Protein AF-A0A822DKT0-F1 (afdb_monomer_lite)

Foldseek 3Di:
DAKDWDWDQDPVGWIWGKIFRDDADAAQDKDFDAGQQIWIWTPGDPVPDHTDIGGDPNRSTSQWIHHNQFDTAGDVRPDGGHDD

Structure (mmCIF, N/CA/C/O backbone):
data_AF-A0A822DKT0-F1
#
_entry.id   AF-A0A822DKT0-F1
#
loop_
_atom_site.group_PDB
_atom_site.id
_atom_site.type_symbol
_atom_site.label_atom_id
_atom_site.label_alt_id
_atom_site.label_comp_id
_atom_site.label_asym_id
_atom_site.label_entity_id
_atom_site.label_seq_id
_atom_site.pdbx_PDB_ins_code
_atom_site.Cartn_x
_atom_site.Cartn_y
_atom_site.Cartn_z
_atom_site.occupancy
_atom_site.B_iso_or_equiv
_atom_site.auth_seq_id
_atom_site.auth_comp_id
_atom_site.auth_asym_id
_atom_site.auth_atom_id
_atom_site.pdbx_PDB_model_num
ATOM 1 N N . LYS A 1 1 ? -1.211 -12.875 -12.560 1.00 62.84 1 LYS A N 1
ATOM 2 C CA . LYS A 1 1 ? -1.399 -11.903 -11.450 1.00 62.84 1 LYS A CA 1
ATOM 3 C C . LYS A 1 1 ? -1.627 -10.529 -12.080 1.00 62.84 1 LYS A C 1
ATOM 5 O O . LYS A 1 1 ? -1.145 -10.361 -13.194 1.00 62.84 1 LYS A O 1
ATOM 10 N N . GLY A 1 2 ? -2.423 -9.664 -11.447 1.00 81.38 2 GLY A N 1
ATOM 11 C CA . GLY A 1 2 ? -2.888 -8.367 -11.967 1.00 81.38 2 GLY A CA 1
ATOM 12 C C . GLY A 1 2 ? -2.829 -7.280 -10.883 1.00 81.38 2 GLY A C 1
ATOM 13 O O . GLY A 1 2 ? -2.184 -7.512 -9.852 1.00 81.38 2 GLY A O 1
ATOM 14 N N . PRO A 1 3 ? -3.537 -6.151 -11.070 1.00 91.38 3 PRO A N 1
ATOM 15 C CA . PRO A 1 3 ? -3.665 -5.122 -10.047 1.00 91.38 3 PRO A CA 1
ATOM 16 C C . PRO A 1 3 ? -4.122 -5.707 -8.709 1.00 91.38 3 PRO A C 1
ATOM 18 O O . PRO A 1 3 ? -4.983 -6.588 -8.661 1.00 91.38 3 PRO A O 1
ATOM 21 N N . THR A 1 4 ? -3.532 -5.224 -7.622 1.00 90.19 4 THR A N 1
ATOM 22 C CA . THR A 1 4 ? -3.790 -5.696 -6.262 1.00 90.19 4 THR A CA 1
ATOM 23 C C . THR A 1 4 ? -4.341 -4.550 -5.426 1.00 90.19 4 THR A C 1
ATOM 25 O O . THR A 1 4 ? -3.718 -3.494 -5.329 1.00 90.19 4 THR A O 1
ATOM 28 N N . LEU A 1 5 ? -5.501 -4.768 -4.806 1.00 94.50 5 LEU A N 1
ATOM 29 C CA . LEU A 1 5 ? -6.052 -3.908 -3.762 1.00 94.50 5 LEU A CA 1
ATOM 30 C C . LEU A 1 5 ? -5.915 -4.632 -2.422 1.00 94.50 5 LEU A C 1
ATOM 32 O O . LEU A 1 5 ? -6.534 -5.674 -2.215 1.00 94.50 5 LEU A O 1
ATOM 36 N N . THR A 1 6 ? -5.123 -4.070 -1.518 1.00 94.12 6 THR A N 1
ATOM 37 C CA . THR A 1 6 ? -4.964 -4.573 -0.155 1.00 94.12 6 THR A CA 1
ATOM 38 C C . THR A 1 6 ? -5.821 -3.732 0.777 1.00 94.12 6 THR A C 1
ATOM 40 O O . THR A 1 6 ? -5.622 -2.522 0.866 1.00 94.12 6 THR A O 1
ATOM 43 N N . VAL A 1 7 ? -6.744 -4.375 1.493 1.00 96.88 7 VAL A N 1
ATOM 44 C CA . VAL A 1 7 ? -7.541 -3.759 2.561 1.00 96.88 7 VAL A CA 1
ATOM 45 C C . VAL A 1 7 ? -7.133 -4.394 3.883 1.00 96.88 7 VAL A C 1
ATOM 47 O O . VAL A 1 7 ? -7.127 -5.616 4.013 1.00 96.88 7 VAL A O 1
ATOM 50 N N . ILE A 1 8 ? -6.783 -3.560 4.853 1.00 96.25 8 ILE A N 1
ATOM 51 C CA . ILE A 1 8 ? -6.336 -3.953 6.185 1.00 96.25 8 ILE A CA 1
ATOM 52 C C . ILE A 1 8 ? -7.362 -3.450 7.187 1.00 96.25 8 ILE A C 1
ATOM 54 O O . ILE A 1 8 ? -7.722 -2.271 7.178 1.00 96.25 8 ILE A O 1
ATOM 58 N N . GLN A 1 9 ? -7.793 -4.350 8.068 1.00 96.56 9 GLN A N 1
ATOM 59 C CA . GLN A 1 9 ? -8.543 -4.010 9.267 1.00 96.56 9 GLN A CA 1
ATOM 60 C C . GLN A 1 9 ? -7.630 -4.156 10.483 1.00 96.56 9 GLN A C 1
ATOM 62 O O . GLN A 1 9 ? -7.110 -5.242 10.738 1.00 96.56 9 GLN A O 1
ATOM 67 N N . SER A 1 10 ? -7.411 -3.071 11.228 1.00 94.56 10 SER A N 1
ATOM 68 C CA . SER A 1 10 ? -6.677 -3.151 12.495 1.00 94.56 10 SER A CA 1
ATOM 69 C C . SER A 1 10 ? -7.530 -3.791 13.592 1.00 94.56 10 SER A C 1
ATOM 71 O O . SER A 1 10 ? -8.759 -3.799 13.524 1.00 94.56 10 SER A O 1
ATOM 73 N N . SER A 1 11 ? -6.886 -4.237 14.674 1.00 95.56 11 SER A N 1
ATOM 74 C CA . SER A 1 11 ? -7.571 -4.698 15.895 1.00 95.56 11 SER A CA 1
ATOM 75 C C . SER A 1 11 ? -8.458 -3.625 16.539 1.00 95.56 11 SER A C 1
ATOM 77 O O . SER A 1 11 ? -9.423 -3.942 17.224 1.00 95.56 11 SER A O 1
ATOM 79 N N . SER A 1 12 ? -8.155 -2.352 16.291 1.00 95.75 12 SER A N 1
ATOM 80 C CA . SER A 1 12 ? -8.951 -1.192 16.701 1.00 95.75 12 SER A CA 1
ATOM 81 C C . SER A 1 12 ? -10.077 -0.822 15.723 1.00 95.75 12 SER A C 1
ATOM 83 O O . SER A 1 12 ? -10.745 0.187 15.926 1.00 95.75 12 SER A O 1
ATOM 85 N N . GLY A 1 13 ? -10.304 -1.615 14.670 1.00 96.44 13 GLY A N 1
ATOM 86 C CA . GLY A 1 13 ? -11.397 -1.413 13.714 1.00 96.44 13 GLY A CA 1
ATOM 87 C C . GLY A 1 13 ? -11.137 -0.357 12.635 1.00 96.44 13 GLY A C 1
ATOM 88 O O . GLY A 1 13 ? -12.058 -0.003 11.901 1.00 96.44 13 GLY A O 1
ATOM 89 N N . HIS A 1 14 ? -9.906 0.143 12.499 1.00 97.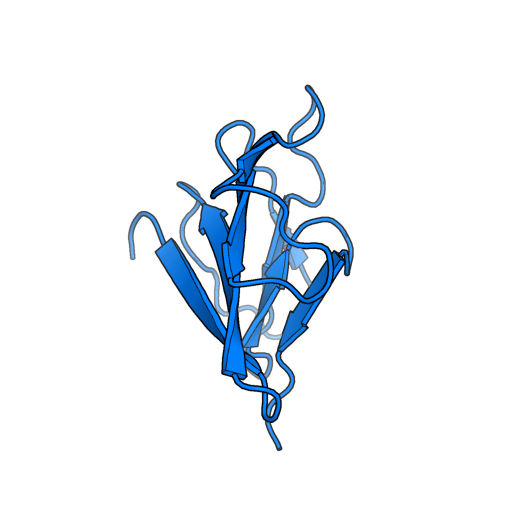31 14 HIS A N 1
ATOM 90 C CA . HIS A 1 14 ? -9.542 1.062 11.421 1.00 97.31 14 HIS A CA 1
ATOM 91 C C . HIS A 1 14 ? -9.403 0.312 10.097 1.00 97.31 14 HIS A C 1
ATOM 93 O O . HIS A 1 14 ? -8.887 -0.804 10.068 1.00 97.31 14 HIS A O 1
ATOM 99 N N . LEU A 1 15 ? -9.826 0.952 9.006 1.00 97.88 15 LEU A N 1
ATOM 100 C CA . LEU A 1 15 ? -9.766 0.416 7.649 1.00 97.88 15 LEU A CA 1
ATOM 101 C C . LEU A 1 15 ? -8.881 1.304 6.786 1.00 97.88 15 LEU A C 1
ATOM 103 O O . LEU A 1 15 ? -9.153 2.495 6.613 1.00 97.88 15 LEU A O 1
ATOM 107 N N . PHE A 1 16 ? -7.828 0.719 6.238 1.00 97.69 16 PHE A N 1
ATOM 108 C CA . PHE A 1 16 ? -6.848 1.396 5.394 1.00 97.69 16 PHE A CA 1
ATOM 109 C C . PHE A 1 16 ? -6.138 0.375 4.509 1.00 97.69 16 PHE A C 1
ATOM 111 O O . PHE A 1 16 ? -6.392 -0.824 4.603 1.00 97.69 16 PHE A O 1
ATOM 118 N N . GLY A 1 17 ? -5.259 0.831 3.629 1.00 97.12 17 GLY A N 1
ATOM 119 C CA . GLY A 1 17 ? -4.489 -0.084 2.809 1.00 97.12 17 GLY A CA 1
ATOM 120 C C . GLY A 1 17 ? -3.806 0.596 1.644 1.00 97.12 17 GLY A C 1
ATOM 121 O O . GLY A 1 17 ? -3.532 1.797 1.671 1.00 97.12 17 GLY A O 1
ATOM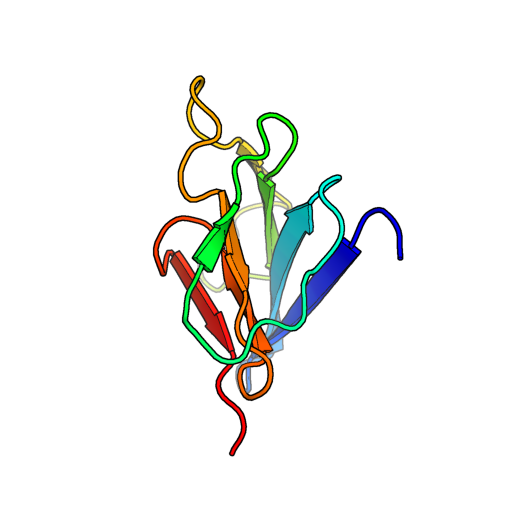 122 N N . GLY A 1 18 ? -3.526 -0.201 0.622 1.00 96.38 18 GLY A N 1
ATOM 123 C CA . GLY A 1 18 ? -2.799 0.238 -0.554 1.00 96.38 18 GLY A CA 1
ATOM 124 C C . GLY A 1 18 ? -3.278 -0.463 -1.810 1.00 96.38 18 GLY A C 1
ATOM 125 O O . GLY A 1 18 ? -3.848 -1.555 -1.772 1.00 96.38 18 GLY A O 1
ATOM 126 N N . PHE A 1 19 ? -3.044 0.189 -2.935 1.00 96.06 19 PHE A N 1
ATOM 127 C CA . PHE A 1 19 ? -3.321 -0.335 -4.258 1.00 96.06 19 PHE A CA 1
ATOM 128 C C . PHE A 1 19 ? -2.058 -0.291 -5.110 1.00 96.06 19 PHE A C 1
ATOM 130 O O . PHE A 1 19 ? -1.235 0.611 -4.963 1.00 96.06 19 PHE A O 1
ATOM 137 N N . SER A 1 20 ? -1.929 -1.263 -6.007 1.00 94.06 20 SER A N 1
ATOM 138 C CA . SER A 1 20 ? -0.873 -1.325 -7.010 1.00 94.06 20 SER A CA 1
ATOM 139 C C . SER A 1 20 ? -1.412 -1.904 -8.313 1.00 94.06 20 SER A C 1
ATOM 141 O O . SER A 1 20 ? -2.142 -2.895 -8.293 1.00 94.06 20 SER A O 1
ATOM 143 N N . LEU A 1 21 ? -1.034 -1.312 -9.447 1.00 93.50 21 LEU A N 1
ATOM 144 C CA . LEU A 1 21 ? -1.195 -1.918 -10.772 1.00 93.50 21 LEU A CA 1
ATOM 145 C C . LEU A 1 21 ? -0.150 -3.005 -11.017 1.00 93.50 21 LEU A C 1
ATOM 147 O O . LEU A 1 21 ? -0.401 -3.940 -11.780 1.00 93.50 21 LEU A O 1
ATOM 151 N N . THR A 1 22 ? 1.022 -2.870 -10.401 1.00 89.38 22 THR A N 1
ATOM 152 C CA . THR A 1 22 ? 2.133 -3.791 -10.595 1.00 89.38 22 THR A CA 1
ATOM 153 C C . THR A 1 22 ? 1.813 -5.177 -10.044 1.00 89.38 22 THR A C 1
AT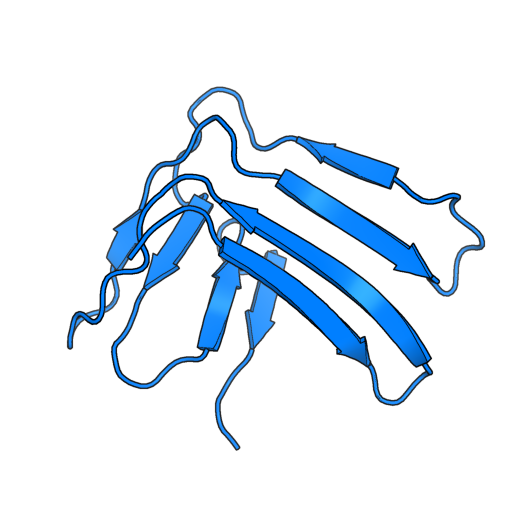OM 155 O O . THR A 1 22 ? 1.336 -5.366 -8.926 1.00 89.38 22 THR A O 1
ATOM 158 N N . ASN A 1 23 ? 2.138 -6.188 -10.846 1.00 84.56 23 ASN A N 1
ATOM 159 C CA . ASN A 1 23 ? 1.958 -7.578 -10.465 1.00 84.56 23 ASN A CA 1
ATOM 160 C C . ASN A 1 23 ? 2.851 -7.945 -9.284 1.00 84.56 23 ASN A C 1
ATOM 162 O O . ASN A 1 23 ? 4.076 -7.836 -9.370 1.00 84.56 23 ASN A O 1
ATOM 166 N N . TRP A 1 24 ? 2.236 -8.490 -8.236 1.00 80.06 24 TRP A N 1
ATOM 167 C CA . TRP A 1 24 ? 2.967 -9.060 -7.114 1.00 80.06 24 TRP A CA 1
ATOM 168 C C . TRP A 1 24 ? 3.922 -10.160 -7.579 1.00 80.06 24 TRP A C 1
ATOM 170 O O . TRP A 1 24 ? 3.498 -11.136 -8.217 1.00 80.06 24 TRP A O 1
ATOM 180 N N . LYS A 1 25 ? 5.197 -10.039 -7.208 1.00 81.88 25 LYS A N 1
ATOM 181 C CA . LYS A 1 25 ? 6.218 -11.046 -7.496 1.00 81.88 25 LYS A CA 1
ATOM 182 C C . LYS A 1 25 ? 6.591 -11.797 -6.222 1.00 81.88 25 LYS A C 1
ATOM 184 O O . LYS A 1 25 ? 6.807 -11.207 -5.174 1.00 81.88 25 LYS A O 1
ATOM 189 N N . SER A 1 26 ? 6.656 -13.119 -6.307 1.00 80.56 26 SER A N 1
ATOM 190 C CA . SER A 1 26 ? 7.057 -13.976 -5.188 1.00 80.56 26 SER A CA 1
ATOM 191 C C . SER A 1 26 ? 8.540 -14.308 -5.345 1.00 80.56 26 SER A C 1
ATOM 193 O O . SER A 1 26 ? 8.878 -15.361 -5.870 1.00 80.56 26 SER A O 1
ATOM 195 N N . HIS A 1 27 ? 9.411 -13.365 -4.981 1.00 80.25 27 HIS A N 1
ATOM 196 C CA . HIS A 1 27 ? 10.863 -13.561 -4.990 1.00 80.25 27 HIS A CA 1
ATOM 197 C C . HIS A 1 27 ? 11.353 -14.040 -3.622 1.00 80.25 27 HIS A C 1
ATOM 199 O O . HIS A 1 27 ? 10.856 -13.573 -2.600 1.00 80.25 27 HIS A O 1
ATOM 205 N N . ASP A 1 28 ? 12.349 -14.925 -3.588 1.00 84.81 28 ASP A N 1
ATOM 206 C CA . ASP A 1 28 ? 12.966 -15.360 -2.324 1.00 84.81 28 ASP A CA 1
ATOM 207 C C . ASP A 1 28 ? 13.698 -14.201 -1.632 1.00 84.81 28 ASP A C 1
ATOM 209 O O . ASP A 1 28 ? 13.609 -14.010 -0.416 1.00 84.81 28 ASP A O 1
ATOM 213 N N . ASN A 1 29 ? 14.366 -13.372 -2.439 1.00 87.94 29 ASN A N 1
ATOM 214 C CA . ASN A 1 29 ? 15.007 -12.145 -1.993 1.00 87.94 29 ASN A CA 1
ATOM 215 C C . ASN A 1 29 ? 14.023 -10.977 -1.985 1.00 87.94 29 ASN A C 1
ATOM 217 O O . ASN A 1 29 ? 13.121 -10.891 -2.818 1.00 87.94 29 ASN A O 1
ATOM 221 N N . TRP A 1 30 ? 14.251 -10.045 -1.062 1.00 88.31 30 TRP A N 1
ATOM 222 C CA . TRP A 1 30 ? 13.488 -8.808 -0.998 1.00 88.31 30 TRP A CA 1
ATOM 223 C C . TRP A 1 30 ? 13.686 -7.976 -2.267 1.00 88.31 30 TRP A C 1
ATOM 225 O O . TRP A 1 30 ? 14.822 -7.684 -2.649 1.00 88.31 30 TRP A O 1
ATOM 235 N N . GLN A 1 31 ? 12.587 -7.547 -2.887 1.00 91.56 31 GLN A N 1
ATOM 236 C CA . GLN A 1 31 ? 12.628 -6.637 -4.025 1.00 91.56 31 GLN A CA 1
ATOM 237 C C . GLN A 1 31 ? 11.604 -5.515 -3.880 1.00 91.56 31 GLN A C 1
ATOM 239 O O . GLN A 1 31 ? 10.428 -5.755 -3.618 1.00 91.56 31 GLN A O 1
ATOM 244 N N . TRP A 1 32 ? 12.056 -4.291 -4.142 1.00 92.81 32 TRP A N 1
ATOM 245 C CA . TRP A 1 32 ? 11.186 -3.143 -4.350 1.00 92.81 32 TRP A CA 1
ATOM 246 C C . TRP A 1 32 ? 10.770 -3.047 -5.814 1.00 92.81 32 TRP A C 1
ATOM 248 O O . TRP A 1 32 ? 11.609 -3.087 -6.717 1.00 92.81 32 TRP A O 1
ATOM 258 N N . LEU A 1 33 ? 9.471 -2.904 -6.046 1.00 92.88 33 LEU A N 1
ATOM 259 C CA . LEU A 1 33 ? 8.890 -2.678 -7.357 1.00 92.88 33 LEU A CA 1
ATOM 260 C C . LEU A 1 33 ? 8.466 -1.218 -7.494 1.00 92.88 33 LEU A C 1
ATOM 262 O O . LEU A 1 33 ? 7.962 -0.604 -6.550 1.00 92.88 33 LEU A O 1
ATOM 266 N N . THR A 1 34 ? 8.670 -0.685 -8.694 1.00 94.56 34 THR A N 1
ATOM 267 C CA . THR A 1 34 ? 8.193 0.639 -9.081 1.00 94.56 34 THR A CA 1
ATOM 268 C C . THR A 1 34 ? 6.749 0.537 -9.558 1.00 94.56 34 THR A C 1
ATOM 270 O O . THR A 1 34 ? 6.416 -0.341 -10.356 1.00 94.56 34 THR A O 1
ATOM 273 N N . ASP A 1 35 ? 5.904 1.448 -9.094 1.00 95.06 35 ASP A N 1
ATOM 274 C CA . ASP A 1 35 ? 4.534 1.610 -9.567 1.00 95.06 35 ASP A CA 1
ATOM 275 C C . ASP A 1 35 ? 4.108 3.069 -9.381 1.00 95.06 35 ASP A C 1
ATOM 277 O O . ASP A 1 35 ? 3.942 3.539 -8.259 1.00 95.06 35 ASP A O 1
ATOM 281 N N . LYS A 1 36 ? 3.965 3.803 -10.486 1.00 95.69 36 LYS A N 1
ATOM 282 C CA . LYS A 1 36 ? 3.568 5.220 -10.472 1.00 95.69 36 LYS A CA 1
ATOM 283 C C . LYS A 1 36 ? 2.076 5.425 -10.198 1.00 95.69 36 LYS A C 1
ATOM 285 O O . LYS A 1 36 ? 1.661 6.545 -9.930 1.00 95.69 36 LYS A O 1
ATOM 290 N N . ASP A 1 37 ? 1.284 4.363 -10.327 1.00 95.50 37 ASP A N 1
ATOM 291 C CA . ASP A 1 37 ? -0.163 4.377 -10.132 1.00 95.50 37 ASP A CA 1
ATOM 292 C C . ASP A 1 37 ? -0.542 3.801 -8.756 1.00 95.50 37 ASP A C 1
ATOM 294 O O . ASP A 1 37 ? -1.723 3.743 -8.402 1.00 95.50 37 ASP A O 1
ATOM 298 N N . ALA A 1 38 ? 0.457 3.388 -7.966 1.00 96.00 38 ALA A N 1
ATOM 299 C CA . ALA A 1 38 ? 0.257 2.973 -6.592 1.00 96.00 38 ALA A CA 1
ATOM 300 C C . ALA A 1 38 ? -0.200 4.144 -5.719 1.00 96.00 38 ALA A C 1
ATOM 302 O O . ALA A 1 38 ? 0.225 5.291 -5.868 1.00 96.00 38 ALA A O 1
ATOM 303 N N . PHE A 1 39 ? -1.054 3.831 -4.755 1.00 97.19 39 PHE A N 1
ATOM 304 C CA . PHE A 1 39 ? -1.500 4.791 -3.757 1.00 97.19 39 PHE A CA 1
ATOM 305 C C . PHE A 1 39 ? -1.841 4.081 -2.456 1.00 97.19 39 PHE A C 1
ATOM 307 O O . PHE A 1 39 ? -2.248 2.916 -2.452 1.00 97.19 39 PHE A O 1
ATOM 314 N N . LEU A 1 40 ? -1.725 4.812 -1.353 1.00 97.56 40 LEU A N 1
ATOM 315 C CA . LEU A 1 40 ? -2.298 4.412 -0.076 1.00 97.56 40 LEU A CA 1
ATOM 316 C C . LEU A 1 40 ? -3.681 5.025 0.084 1.00 97.56 40 LEU A C 1
ATOM 318 O O . LEU A 1 40 ? -4.032 6.011 -0.568 1.00 97.56 40 LEU A O 1
ATOM 322 N N . PHE A 1 41 ? -4.482 4.452 0.966 1.00 97.88 41 PHE A N 1
ATOM 323 C CA . PHE A 1 41 ? -5.763 5.033 1.323 1.00 97.88 41 PHE A CA 1
ATOM 324 C C . PHE A 1 41 ? -6.123 4.747 2.776 1.00 97.88 41 PHE A C 1
ATOM 326 O O . PHE A 1 41 ? -5.702 3.752 3.365 1.00 97.88 41 PHE A O 1
ATOM 333 N N . THR A 1 42 ? -6.968 5.608 3.331 1.00 98.19 42 THR A N 1
ATOM 334 C CA . THR A 1 42 ? -7.712 5.341 4.563 1.00 98.19 42 THR A CA 1
ATOM 335 C C . THR A 1 42 ? -9.208 5.421 4.284 1.00 98.19 42 THR A C 1
ATOM 337 O O . THR A 1 42 ? -9.630 6.205 3.436 1.00 98.19 42 THR A O 1
ATOM 340 N N . LEU A 1 43 ? -9.999 4.603 4.978 1.00 98.00 43 LEU A N 1
ATOM 341 C CA . LEU A 1 43 ? -11.465 4.608 4.955 1.00 98.00 43 LEU A CA 1
ATOM 342 C C . LEU A 1 43 ? -12.031 4.917 6.347 1.00 98.00 43 LEU A C 1
ATOM 344 O O . LEU A 1 43 ? -12.951 5.718 6.471 1.00 98.00 43 LEU A O 1
ATOM 348 N N . ILE A 1 44 ? -11.464 4.295 7.387 1.00 97.50 44 ILE A N 1
ATOM 349 C CA . ILE A 1 44 ? -11.805 4.520 8.797 1.00 97.50 44 ILE A CA 1
ATOM 350 C C . ILE A 1 44 ? -10.494 4.705 9.562 1.00 97.50 44 ILE A C 1
ATOM 352 O O . ILE A 1 44 ? -9.639 3.824 9.532 1.00 97.50 44 ILE A O 1
ATOM 356 N N . ASN A 1 45 ? -10.329 5.835 10.248 1.00 95.50 45 ASN A N 1
ATOM 357 C CA . ASN A 1 45 ? -9.119 6.193 10.999 1.00 95.50 45 ASN A CA 1
ATOM 358 C C . ASN A 1 45 ? -9.477 6.942 12.296 1.00 95.50 45 ASN A C 1
ATOM 360 O O . ASN A 1 45 ? -10.566 7.519 12.387 1.00 95.50 45 ASN A O 1
ATOM 364 N N . PRO A 1 46 ? -8.564 6.989 13.284 1.00 95.12 46 PRO A N 1
ATOM 365 C CA . PRO A 1 46 ? -8.856 7.579 14.593 1.00 95.12 46 PRO A CA 1
ATOM 366 C C . PRO A 1 46 ? -8.973 9.110 14.565 1.00 95.12 46 PRO A C 1
ATOM 368 O O . PRO A 1 46 ? -9.421 9.716 15.535 1.00 95.12 46 PRO A O 1
ATOM 371 N N . HIS A 1 47 ? -8.590 9.749 13.460 1.00 95.12 47 HIS A N 1
ATOM 372 C CA . HIS A 1 47 ? -8.524 11.203 13.331 1.00 95.12 47 HIS A CA 1
ATOM 373 C C . HIS A 1 47 ? -9.741 11.804 12.618 1.00 95.12 47 HIS A C 1
ATOM 375 O O . HIS A 1 47 ? -9.731 12.992 12.306 1.00 95.12 47 HIS A O 1
ATOM 381 N N . LYS A 1 48 ? -10.792 11.005 12.365 1.00 91.50 48 LYS A N 1
ATOM 382 C CA . LYS A 1 48 ? -12.003 11.424 11.632 1.00 91.50 48 LYS A CA 1
ATOM 383 C C . LYS A 1 48 ? -11.692 12.013 10.249 1.00 91.50 48 LYS A C 1
ATOM 385 O O . LYS A 1 48 ? -12.458 12.821 9.728 1.00 91.50 48 LYS A O 1
ATOM 390 N N . ILE A 1 49 ? -10.571 11.610 9.653 1.00 95.75 49 ILE A N 1
ATOM 391 C CA . ILE A 1 49 ? -10.231 11.984 8.283 1.00 95.75 49 ILE A CA 1
ATOM 392 C C . ILE A 1 49 ? -11.210 11.235 7.377 1.00 95.75 49 ILE A C 1
ATOM 394 O O . ILE A 1 49 ? -11.394 10.026 7.532 1.00 95.75 49 ILE A O 1
ATOM 398 N N . LEU A 1 50 ? -11.859 11.944 6.453 1.00 97.56 50 LEU A N 1
ATOM 399 C CA . LEU A 1 50 ? -12.723 11.320 5.449 1.00 97.56 50 LEU A CA 1
ATOM 400 C C . LEU A 1 50 ? -11.929 10.306 4.609 1.00 97.56 50 LEU A C 1
ATOM 402 O O . LEU A 1 50 ? -10.701 10.413 4.543 1.00 97.56 50 LEU A O 1
ATOM 406 N N . PRO A 1 51 ? -12.586 9.346 3.932 1.00 98.31 51 PRO A N 1
ATOM 407 C CA . PRO A 1 51 ? -11.905 8.447 3.014 1.00 98.31 51 PRO A CA 1
ATOM 408 C C . PRO A 1 51 ? -10.980 9.210 2.063 1.00 98.31 51 PRO A C 1
ATOM 410 O O . PRO A 1 51 ? -11.426 10.041 1.273 1.00 98.31 51 PRO A O 1
ATOM 413 N N . THR A 1 52 ? -9.679 8.967 2.195 1.00 98.31 52 THR A N 1
ATOM 414 C CA . THR A 1 52 ? -8.638 9.782 1.563 1.00 98.31 52 THR A CA 1
ATOM 415 C C . THR A 1 52 ? -7.652 8.882 0.854 1.00 98.31 52 THR A C 1
ATOM 417 O O . THR A 1 52 ? -7.244 7.847 1.381 1.00 98.31 52 THR A O 1
ATOM 420 N N . LYS A 1 53 ? -7.270 9.301 -0.352 1.00 98.12 53 LYS A N 1
ATOM 421 C CA . LYS A 1 53 ? -6.248 8.666 -1.175 1.00 98.12 53 LYS A CA 1
ATOM 422 C C . LYS A 1 53 ? -4.948 9.462 -1.073 1.00 98.12 53 LYS A C 1
ATOM 424 O O . LYS A 1 53 ? -4.952 10.669 -1.293 1.00 98.12 53 LYS A O 1
ATOM 429 N N . TYR A 1 54 ? -3.847 8.770 -0.813 1.00 96.62 54 TYR A N 1
ATOM 430 C CA . TYR A 1 54 ? -2.497 9.318 -0.762 1.00 96.62 54 TYR A CA 1
ATOM 431 C C . TYR A 1 54 ? -1.708 8.783 -1.952 1.00 96.62 54 TYR A C 1
ATOM 433 O O . TYR A 1 54 ? -1.376 7.599 -2.012 1.00 96.62 54 TYR A O 1
ATOM 441 N N . GLN A 1 55 ? -1.461 9.653 -2.927 1.00 95.94 55 GLN A N 1
ATOM 442 C CA . GLN A 1 55 ? -0.726 9.288 -4.134 1.00 95.94 55 GLN A CA 1
ATOM 443 C C . GLN A 1 55 ? 0.750 9.049 -3.826 1.00 95.94 55 GLN A C 1
ATOM 445 O O . GLN A 1 55 ? 1.336 9.741 -2.991 1.00 95.94 55 GLN A O 1
ATOM 450 N N . ILE A 1 56 ? 1.355 8.091 -4.526 1.00 94.94 56 ILE A N 1
ATOM 451 C CA . ILE A 1 56 ? 2.798 7.883 -4.457 1.00 94.94 56 ILE A CA 1
ATOM 452 C C . ILE A 1 56 ? 3.565 9.087 -5.021 1.00 94.94 56 ILE A C 1
ATOM 454 O O . ILE A 1 56 ? 3.045 9.893 -5.796 1.00 94.94 56 ILE A O 1
ATOM 458 N N . ASN A 1 57 ? 4.839 9.204 -4.641 1.00 90.81 57 ASN A N 1
ATOM 459 C CA . ASN A 1 57 ? 5.740 10.177 -5.244 1.00 90.81 57 ASN A CA 1
ATOM 460 C C . ASN A 1 57 ? 5.834 9.995 -6.772 1.00 90.81 57 ASN A C 1
ATOM 462 O O . ASN A 1 57 ? 5.676 8.895 -7.297 1.00 90.81 57 ASN A O 1
ATOM 466 N N . ALA A 1 58 ? 6.185 11.072 -7.480 1.00 90.12 58 ALA A N 1
ATOM 467 C CA . ALA A 1 58 ? 6.205 11.107 -8.945 1.00 90.12 58 ALA A CA 1
ATOM 468 C C . ALA A 1 58 ? 7.098 10.039 -9.608 1.00 90.12 58 ALA A C 1
ATOM 470 O O . ALA A 1 58 ? 6.898 9.714 -10.77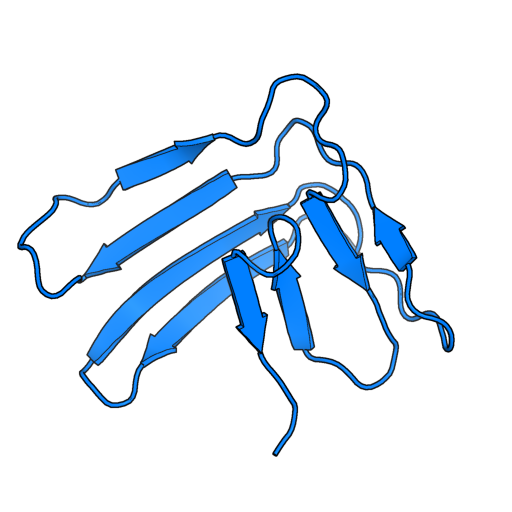6 1.00 90.12 58 ALA A O 1
ATOM 471 N N . LYS A 1 59 ? 8.088 9.493 -8.890 1.00 91.94 59 LYS A N 1
ATOM 472 C CA . LYS A 1 59 ? 8.971 8.447 -9.419 1.00 91.94 59 LYS A CA 1
ATOM 473 C C . LYS A 1 59 ? 8.374 7.045 -9.275 1.00 91.94 59 LYS A C 1
ATOM 475 O O . LYS A 1 59 ? 8.887 6.121 -9.901 1.00 91.94 59 LYS A O 1
ATOM 480 N N . GLY A 1 60 ? 7.354 6.861 -8.433 1.00 93.75 60 GLY A N 1
ATOM 481 C CA . GLY A 1 60 ? 6.748 5.561 -8.136 1.00 93.75 60 GLY A CA 1
ATOM 482 C C . GLY A 1 60 ? 7.724 4.548 -7.531 1.00 93.75 60 GLY A C 1
ATOM 483 O O . GLY A 1 60 ? 7.446 3.354 -7.528 1.00 93.75 60 GLY A O 1
ATOM 484 N N . GLN A 1 61 ? 8.908 4.989 -7.098 1.00 94.44 61 GLN A N 1
ATOM 485 C CA . GLN A 1 61 ? 9.969 4.104 -6.623 1.00 94.44 61 GLN A CA 1
ATOM 486 C C . GLN A 1 61 ? 9.609 3.537 -5.255 1.00 94.44 61 GLN A C 1
ATOM 488 O O . GLN A 1 61 ? 9.038 4.239 -4.422 1.00 94.44 61 GLN A O 1
ATOM 493 N N . ASN A 1 62 ? 10.001 2.283 -5.023 1.00 93.62 62 ASN A N 1
ATOM 494 C CA . ASN A 1 62 ? 9.743 1.566 -3.772 1.00 93.62 62 ASN A CA 1
ATOM 495 C C . ASN A 1 62 ? 8.251 1.516 -3.406 1.00 93.62 62 ASN A C 1
ATOM 497 O O . ASN A 1 62 ? 7.888 1.537 -2.230 1.00 93.62 62 ASN A O 1
ATOM 501 N N . ALA A 1 63 ? 7.394 1.441 -4.429 1.00 94.50 63 ALA A N 1
ATOM 502 C CA . ALA A 1 63 ? 5.950 1.397 -4.271 1.00 94.50 63 ALA A CA 1
ATOM 503 C C . ALA A 1 63 ? 5.507 0.135 -3.541 1.00 94.50 63 ALA A C 1
ATOM 505 O O . ALA A 1 63 ? 4.701 0.228 -2.622 1.00 94.50 63 ALA A O 1
ATOM 506 N N . ILE A 1 64 ? 6.050 -1.019 -3.947 1.00 93.19 64 ILE A N 1
ATOM 507 C CA . ILE A 1 64 ? 5.666 -2.333 -3.427 1.00 93.19 64 ILE A CA 1
ATOM 508 C C . ILE A 1 64 ? 6.897 -3.138 -3.050 1.00 93.19 64 ILE A C 1
ATOM 510 O O . ILE A 1 64 ? 7.800 -3.316 -3.866 1.00 93.19 64 ILE A O 1
ATOM 514 N N . GLY A 1 65 ? 6.922 -3.642 -1.823 1.00 91.44 65 GLY A N 1
ATOM 515 C CA . GLY A 1 65 ? 7.898 -4.617 -1.355 1.00 91.44 65 GLY A CA 1
ATOM 516 C C . GLY A 1 65 ? 7.378 -6.023 -1.605 1.00 91.44 65 GLY A C 1
ATOM 517 O O . GLY A 1 65 ? 6.252 -6.341 -1.241 1.00 91.44 65 GLY A O 1
ATOM 518 N N . CYS A 1 66 ? 8.178 -6.859 -2.252 1.00 88.12 66 CYS A N 1
ATOM 519 C CA . CYS A 1 66 ? 7.817 -8.218 -2.626 1.00 88.12 66 CYS A CA 1
ATOM 520 C C . CYS A 1 66 ? 8.837 -9.205 -2.057 1.00 88.12 66 CYS A C 1
ATOM 522 O O . CYS A 1 66 ? 10.035 -9.094 -2.327 1.00 88.12 66 CYS A O 1
ATOM 524 N N . LYS A 1 67 ? 8.347 -10.191 -1.301 1.00 86.81 67 LYS A N 1
ATOM 525 C CA . LYS A 1 67 ? 9.110 -11.353 -0.833 1.00 86.81 67 LYS A CA 1
ATOM 526 C C . LYS A 1 67 ? 8.169 -12.544 -0.671 1.00 86.81 67 LYS A C 1
ATOM 528 O O . LYS A 1 67 ? 7.015 -12.369 -0.293 1.00 86.81 67 LYS A O 1
ATOM 533 N N . ALA A 1 68 ? 8.643 -13.748 -0.970 1.00 85.38 68 ALA A N 1
ATOM 534 C CA . ALA A 1 68 ? 7.829 -14.960 -1.003 1.00 85.38 68 ALA A CA 1
ATOM 535 C C . ALA A 1 68 ? 7.161 -15.287 0.344 1.00 85.38 68 ALA A C 1
ATOM 537 O O . ALA A 1 68 ? 6.070 -15.848 0.355 1.00 85.38 68 ALA A O 1
ATOM 538 N N . ASN A 1 69 ? 7.789 -14.906 1.459 1.00 85.31 69 ASN A N 1
ATOM 539 C CA . ASN A 1 69 ? 7.322 -15.185 2.816 1.00 85.31 69 ASN A CA 1
ATOM 540 C C . ASN A 1 69 ? 6.874 -13.935 3.592 1.00 85.31 69 ASN A C 1
ATOM 542 O O . ASN A 1 69 ? 6.890 -13.943 4.819 1.00 85.31 69 ASN A O 1
ATOM 546 N N . MET A 1 70 ? 6.518 -12.849 2.903 1.00 85.19 70 MET A N 1
ATOM 547 C CA . MET A 1 70 ? 5.981 -11.644 3.539 1.00 85.19 70 MET A CA 1
ATOM 548 C C . MET A 1 70 ? 4.665 -11.234 2.890 1.00 85.19 70 MET A C 1
ATOM 550 O O . MET A 1 70 ? 4.422 -11.509 1.713 1.00 85.19 70 MET A O 1
ATOM 554 N N . GLY A 1 71 ? 3.808 -10.589 3.679 1.00 85.31 71 GLY A N 1
ATOM 555 C CA . GLY A 1 71 ? 2.579 -10.002 3.176 1.00 85.31 71 GLY A CA 1
ATOM 556 C C . GLY A 1 71 ? 2.829 -8.707 2.394 1.00 85.31 71 GLY A C 1
ATOM 557 O O . GLY A 1 71 ? 3.973 -8.328 2.134 1.00 85.31 71 GLY A O 1
ATOM 558 N N . PRO A 1 72 ? 1.746 -8.010 2.017 1.00 85.75 72 PRO A N 1
ATOM 559 C CA . PRO A 1 72 ? 1.814 -6.730 1.333 1.00 85.75 72 PRO A CA 1
ATOM 560 C C . PRO A 1 72 ? 2.637 -5.672 2.075 1.00 85.75 72 PRO A C 1
ATOM 562 O O . PRO A 1 72 ? 2.353 -5.357 3.234 1.00 85.75 72 PRO A O 1
ATOM 565 N N . THR A 1 73 ? 3.607 -5.078 1.376 1.00 92.75 73 THR A N 1
ATOM 566 C CA . THR A 1 73 ? 4.376 -3.922 1.851 1.00 92.75 73 THR A CA 1
ATOM 567 C C . THR A 1 73 ? 4.295 -2.801 0.829 1.00 92.75 73 THR A C 1
ATOM 569 O O . THR A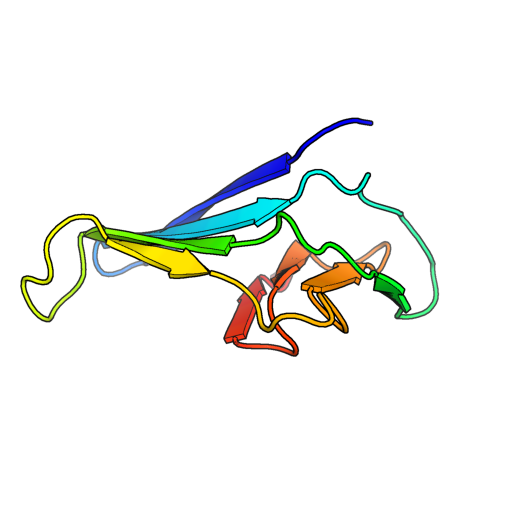 1 73 ? 4.563 -3.030 -0.349 1.00 92.75 73 THR A O 1
ATOM 572 N N . PHE A 1 74 ? 3.956 -1.594 1.272 1.00 94.25 74 PHE A N 1
ATOM 573 C CA . PHE A 1 74 ? 3.802 -0.417 0.422 1.00 94.25 74 PHE A CA 1
ATOM 574 C C . PHE A 1 74 ? 4.692 0.735 0.896 1.00 94.25 74 PHE A C 1
ATOM 576 O O . PHE A 1 74 ? 4.960 0.849 2.092 1.00 94.25 74 PHE A O 1
ATOM 583 N N . GLY A 1 75 ? 5.118 1.585 -0.043 1.00 92.94 75 GLY A N 1
ATOM 584 C CA . GLY A 1 75 ? 5.695 2.904 0.243 1.00 92.94 75 GLY A CA 1
ATOM 585 C C . GLY A 1 75 ? 6.941 2.873 1.126 1.00 92.94 75 GLY A C 1
ATOM 586 O O . GLY A 1 75 ? 7.018 3.613 2.091 1.00 92.94 75 GLY A O 1
ATOM 587 N N . LEU A 1 76 ? 7.909 1.992 0.851 1.00 92.88 76 LEU A N 1
ATOM 588 C CA . LEU A 1 76 ? 9.122 1.866 1.677 1.00 92.88 76 LEU A CA 1
ATOM 589 C C . LEU A 1 76 ? 8.821 1.720 3.189 1.00 92.88 76 LEU A C 1
ATOM 591 O O . LEU A 1 76 ? 9.410 2.412 4.014 1.00 92.88 76 LEU A O 1
ATOM 595 N N . TRP A 1 77 ? 7.930 0.784 3.535 1.00 92.44 77 TRP A N 1
ATOM 596 C CA . TRP A 1 77 ? 7.502 0.463 4.908 1.00 92.44 77 TRP A CA 1
ATOM 597 C C . TRP A 1 77 ? 6.433 1.375 5.524 1.00 92.44 77 TRP A C 1
ATOM 599 O O . TRP A 1 77 ? 6.120 1.189 6.698 1.00 92.44 77 TRP A O 1
ATOM 609 N N . ASP A 1 78 ? 5.800 2.264 4.753 1.00 94.56 78 ASP A N 1
ATOM 610 C CA . ASP A 1 78 ? 4.605 3.003 5.200 1.00 94.56 78 ASP A CA 1
ATOM 611 C C . ASP A 1 78 ? 3.498 2.055 5.698 1.00 94.56 78 ASP A C 1
ATOM 613 O O . ASP A 1 78 ? 2.834 2.304 6.705 1.00 94.56 78 ASP A O 1
ATOM 617 N N . ILE A 1 79 ? 3.311 0.935 4.992 1.00 93.81 79 ILE A N 1
ATOM 618 C CA . ILE A 1 79 ? 2.450 -0.175 5.408 1.00 93.81 79 ILE A CA 1
ATOM 619 C C . ILE A 1 79 ? 3.225 -1.469 5.210 1.00 93.81 79 ILE A C 1
ATOM 621 O O . ILE A 1 79 ? 3.721 -1.727 4.115 1.00 93.81 79 ILE A O 1
ATOM 625 N N . CYS A 1 80 ? 3.283 -2.316 6.236 1.00 92.25 80 CYS A N 1
ATOM 626 C CA . CYS A 1 80 ? 3.839 -3.660 6.132 1.00 92.25 80 CYS A CA 1
ATOM 627 C C . CYS A 1 80 ? 3.006 -4.650 6.941 1.00 92.25 80 CYS A C 1
ATOM 629 O O . CYS A 1 80 ? 2.748 -4.428 8.124 1.00 92.25 80 CYS A O 1
ATOM 631 N N . VAL A 1 81 ? 2.622 -5.757 6.308 1.00 88.12 81 VAL A N 1
ATOM 632 C CA . VAL A 1 81 ? 1.936 -6.869 6.969 1.00 88.12 81 VAL A CA 1
ATOM 633 C C . VAL A 1 81 ? 2.885 -8.063 7.021 1.00 88.12 81 VAL A C 1
ATOM 635 O O . VAL A 1 81 ? 3.242 -8.632 5.989 1.00 88.12 81 VAL A O 1
ATOM 638 N N . TYR A 1 82 ? 3.304 -8.437 8.227 1.00 83.19 82 TYR A N 1
ATOM 639 C CA . TYR A 1 82 ? 4.109 -9.634 8.463 1.00 83.19 82 TYR A CA 1
ATOM 640 C C . TYR A 1 82 ? 3.197 -10.844 8.678 1.00 83.19 82 TYR A C 1
ATOM 642 O O . TYR A 1 82 ? 2.096 -10.711 9.213 1.00 83.19 82 TYR A O 1
ATOM 650 N N . SER A 1 83 ? 3.647 -12.024 8.252 1.00 73.50 83 SER A N 1
ATOM 651 C CA . SER A 1 83 ? 3.051 -13.276 8.715 1.00 73.50 83 SER A CA 1
ATOM 652 C C . SER A 1 83 ? 3.314 -13.426 10.216 1.00 73.50 83 SER A C 1
ATOM 654 O O . SER A 1 83 ? 4.430 -13.141 10.655 1.00 73.50 83 SER A O 1
ATOM 656 N N . ASN A 1 84 ? 2.300 -13.862 10.968 1.00 58.78 84 ASN A N 1
ATOM 657 C CA . ASN A 1 84 ? 2.474 -14.318 12.352 1.00 58.78 84 ASN A CA 1
ATOM 658 C C . ASN A 1 84 ? 3.358 -15.565 12.416 1.00 58.78 84 ASN A C 1
ATOM 660 O O . ASN A 1 84 ? 3.285 -16.375 11.461 1.00 58.78 84 ASN A O 1
#

Secondary structure (DSSP, 8-state):
-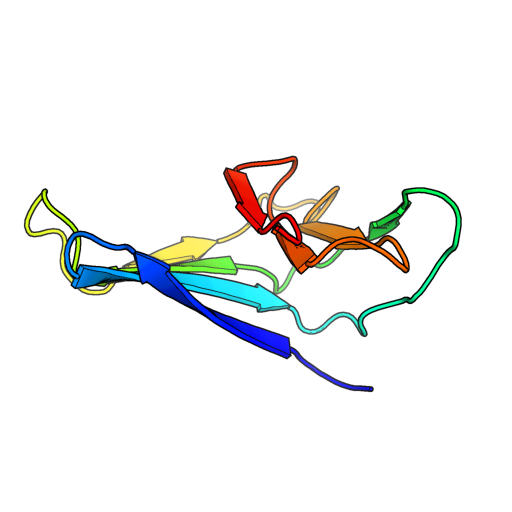--EEEEEE-TT--EEEEEESSPP---SS-EEE--TT-EEEEEE-TT---SEEEEPPTT-TT-EEE-TT---EETTTTEE----

pLDDT: mean 91.58, std 7.1, range [58.78, 98.31]

InterPro domains:
  IPR006571 TLDc domain [PF07534] (1-76)
  IPR006571 TLDc domain [PS51886] (1-84)

Organism: NCBI:txid392032

Radius of gyration: 12.76 Å; chains: 1; bounding box: 28×27×29 Å

Sequence (84 aa):
KGPTLTVIQSSSGHLFGGFSLTNWKSHDNWQWLTDKDAFLFTLINPHKILPTKYQINAKGQNAIGCKANMGPTFGLWDICVYSN